Protein AF-A0A4Q3UEE1-F1 (afdb_monomer_lite)

Radius of gyration: 14.29 Å; chains: 1; bounding box: 33×23×34 Å

Sequence (64 aa):
PEALAVEMEGAAFAQVCHDYGVALAVVRTISDRADDAAHVDFPRFLREVASRYSAAMIEALLRG

Structure (mmCIF, N/CA/C/O backbone):
data_AF-A0A4Q3UEE1-F1
#
_entry.id   AF-A0A4Q3UEE1-F1
#
loop_
_atom_site.group_PDB
_atom_site.id
_atom_site.type_symbol
_atom_site.label_atom_id
_atom_site.label_alt_id
_atom_site.label_comp_id
_atom_site.label_asym_id
_atom_site.label_entity_id
_atom_site.label_seq_id
_atom_site.pdbx_PDB_ins_code
_atom_site.Cartn_x
_atom_site.Cartn_y
_atom_site.Cartn_z
_atom_site.occupancy
_atom_site.B_iso_or_equiv
_atom_site.auth_seq_id
_atom_site.auth_comp_id
_atom_site.auth_asym_id
_atom_site.auth_atom_id
_atom_site.pdbx_PDB_model_num
ATOM 1 N N . PRO A 1 1 ? -11.182 3.757 -18.627 1.00 68.06 1 PRO A N 1
ATOM 2 C CA . PRO A 1 1 ? -10.832 3.180 -17.306 1.00 68.06 1 PRO A CA 1
ATOM 3 C C . PRO A 1 1 ? -10.316 4.278 -16.359 1.00 68.06 1 PRO A C 1
ATOM 5 O O . PRO A 1 1 ? -9.589 5.146 -16.826 1.00 68.06 1 PRO A O 1
ATOM 8 N N . GLU A 1 2 ? -10.713 4.257 -15.079 1.00 92.81 2 GLU A N 1
ATOM 9 C CA . GLU A 1 2 ? -10.384 5.303 -14.079 1.00 92.81 2 GLU A CA 1
ATOM 10 C C . GLU A 1 2 ? -9.313 4.882 -13.052 1.00 92.81 2 GLU A C 1
ATOM 12 O O . GLU A 1 2 ? -8.900 5.689 -12.223 1.00 92.81 2 GLU A O 1
ATOM 17 N N . ALA A 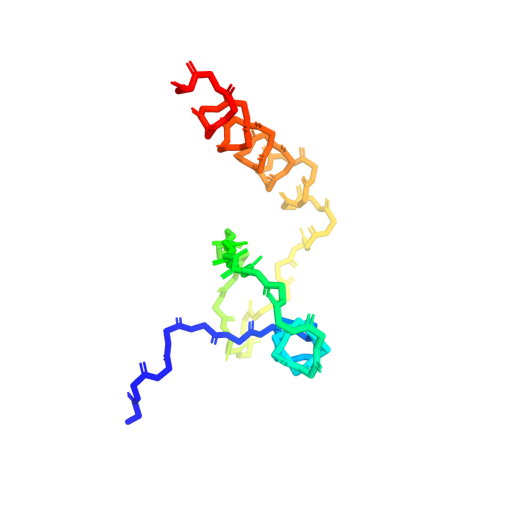1 3 ? -8.849 3.626 -13.085 1.00 91.25 3 ALA A N 1
ATOM 18 C CA . ALA A 1 3 ? -7.839 3.134 -12.149 1.00 91.25 3 ALA A CA 1
ATOM 19 C C . ALA A 1 3 ? -6.507 3.890 -12.314 1.00 91.25 3 ALA A C 1
ATOM 21 O O . ALA A 1 3 ? -5.963 3.957 -13.416 1.00 91.25 3 ALA A O 1
ATOM 22 N N . LEU A 1 4 ? -5.982 4.430 -11.209 1.00 92.56 4 LEU A N 1
ATOM 23 C CA . LEU A 1 4 ? -4.731 5.202 -11.191 1.00 92.56 4 LEU A CA 1
ATOM 24 C C . LEU A 1 4 ? -3.482 4.331 -10.982 1.00 92.56 4 LEU A C 1
ATOM 26 O O . LEU A 1 4 ? -2.390 4.726 -11.381 1.00 92.56 4 LEU A O 1
ATOM 30 N N . ALA A 1 5 ? -3.631 3.170 -10.338 1.00 93.44 5 ALA A N 1
ATOM 31 C CA . ALA A 1 5 ? -2.557 2.226 -10.046 1.00 93.44 5 ALA A CA 1
ATOM 32 C C . ALA A 1 5 ? -3.124 0.817 -9.812 1.00 93.44 5 ALA A C 1
ATOM 34 O O . ALA A 1 5 ? -4.319 0.661 -9.551 1.00 93.44 5 ALA A O 1
ATOM 35 N N . VAL A 1 6 ? -2.252 -0.191 -9.871 1.00 92.56 6 VAL A N 1
ATOM 36 C CA . VAL A 1 6 ? -2.546 -1.583 -9.505 1.00 92.56 6 VAL A CA 1
ATOM 37 C C . VAL A 1 6 ? -1.537 -2.067 -8.466 1.00 92.56 6 VAL A C 1
ATOM 39 O O . VAL A 1 6 ? -0.381 -1.652 -8.474 1.00 92.56 6 VAL A O 1
ATOM 42 N N . GLU A 1 7 ? -1.991 -2.911 -7.548 1.00 93.12 7 GLU A N 1
ATOM 43 C CA . GLU A 1 7 ? -1.209 -3.518 -6.468 1.00 93.12 7 GLU A CA 1
ATOM 44 C C . GLU A 1 7 ? -1.911 -4.812 -6.013 1.00 93.12 7 GLU A C 1
ATOM 46 O O . GLU A 1 7 ? -2.878 -5.229 -6.654 1.00 93.12 7 GLU A O 1
ATOM 51 N N . MET A 1 8 ? -1.406 -5.492 -4.979 1.00 95.69 8 MET A N 1
ATOM 52 C CA . MET A 1 8 ? -1.793 -6.881 -4.696 1.00 95.69 8 MET A CA 1
ATOM 53 C C . MET A 1 8 ? -2.563 -7.082 -3.379 1.00 95.69 8 MET A C 1
ATOM 55 O O . MET A 1 8 ? -3.135 -8.154 -3.186 1.00 95.69 8 MET A O 1
ATOM 59 N N . GLU A 1 9 ? -2.618 -6.096 -2.476 1.00 97.44 9 GLU A N 1
ATOM 60 C CA . GLU A 1 9 ? -3.121 -6.304 -1.107 1.00 97.44 9 GLU A CA 1
ATOM 61 C C . GLU A 1 9 ? -4.221 -5.330 -0.660 1.00 97.44 9 GLU A C 1
ATOM 63 O O . GLU A 1 9 ? -5.028 -5.668 0.205 1.00 97.44 9 GLU A O 1
ATOM 68 N N . GLY A 1 10 ? -4.277 -4.119 -1.207 1.00 96.38 10 GLY A N 1
ATOM 69 C CA . GLY A 1 10 ? -5.088 -3.006 -0.718 1.00 96.38 10 GLY A CA 1
ATOM 70 C C . GLY A 1 10 ? -6.579 -3.319 -0.692 1.00 96.38 10 GLY A C 1
ATOM 71 O O . GLY A 1 10 ? -7.255 -2.990 0.283 1.00 96.38 10 GLY A O 1
ATOM 72 N N . ALA A 1 11 ? -7.082 -4.025 -1.707 1.00 97.00 11 ALA A N 1
ATOM 73 C CA . ALA A 1 11 ? -8.473 -4.473 -1.738 1.00 97.00 11 ALA A CA 1
ATOM 74 C C . ALA A 1 11 ? -8.784 -5.507 -0.639 1.00 97.00 11 ALA A C 1
ATOM 76 O O . ALA A 1 11 ? -9.844 -5.439 -0.019 1.00 97.00 11 ALA A O 1
ATOM 77 N N . ALA A 1 12 ? -7.853 -6.422 -0.348 1.00 98.19 12 ALA A N 1
ATOM 78 C CA . ALA A 1 12 ? -8.024 -7.417 0.711 1.00 98.19 12 ALA A CA 1
ATOM 79 C C . ALA A 1 12 ? -8.044 -6.759 2.101 1.00 98.19 12 ALA A C 1
ATOM 81 O O . ALA A 1 12 ? -8.905 -7.075 2.922 1.00 98.19 12 ALA A O 1
ATOM 82 N N . PHE A 1 13 ? -7.155 -5.788 2.349 1.00 97.88 13 PHE A N 1
ATOM 83 C CA . PHE A 1 13 ? -7.196 -4.976 3.570 1.00 97.88 13 PHE A CA 1
ATOM 84 C C . PHE A 1 13 ? -8.507 -4.196 3.690 1.00 97.88 13 PHE A C 1
ATOM 86 O O . PHE A 1 13 ? -9.129 -4.212 4.750 1.00 97.88 13 PHE A O 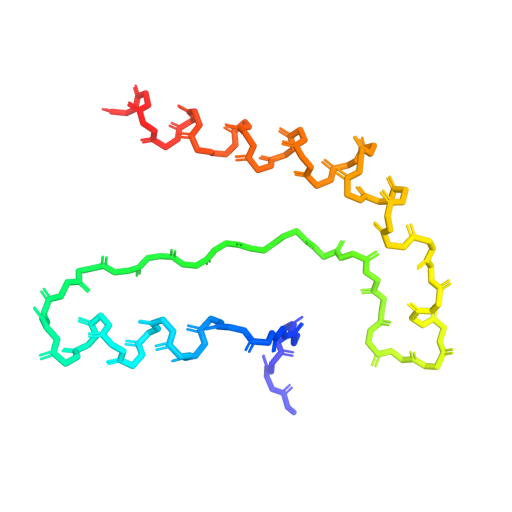1
ATOM 93 N N . ALA A 1 14 ? -8.952 -3.549 2.609 1.00 98.06 14 ALA A N 1
ATOM 94 C CA . ALA A 1 14 ? -10.201 -2.793 2.598 1.00 98.06 14 ALA A CA 1
ATOM 95 C C . ALA A 1 14 ? -11.410 -3.666 2.928 1.00 98.06 14 ALA A C 1
ATOM 97 O O . ALA A 1 14 ? -12.252 -3.252 3.722 1.00 98.06 14 ALA A O 1
ATOM 98 N N . GLN A 1 15 ? -11.464 -4.880 2.380 1.00 98.62 15 GLN A N 1
ATOM 99 C CA . GLN A 1 15 ? -12.536 -5.825 2.665 1.00 98.62 15 GLN A CA 1
ATOM 100 C C . GLN A 1 15 ? -12.586 -6.190 4.155 1.00 98.62 15 GLN A C 1
ATOM 102 O O . GLN A 1 15 ? -13.634 -6.067 4.780 1.00 98.62 15 GLN A O 1
ATOM 107 N N . VAL A 1 16 ? -11.450 -6.557 4.757 1.00 98.62 16 VAL A N 1
ATOM 108 C CA . VAL A 1 16 ? -11.402 -6.901 6.188 1.00 98.62 16 VAL A CA 1
ATOM 109 C C . VAL A 1 16 ? -11.729 -5.689 7.065 1.00 98.62 16 VAL A C 1
ATOM 111 O O . VAL A 1 16 ? -12.521 -5.792 7.995 1.00 98.62 16 VAL A O 1
ATOM 114 N N . CYS A 1 17 ? -11.164 -4.515 6.781 1.00 98.62 17 CYS A N 1
ATOM 115 C CA . CYS A 1 17 ? -11.457 -3.305 7.550 1.00 98.62 17 CYS A CA 1
ATOM 116 C C . CYS A 1 17 ? -12.939 -2.918 7.478 1.00 98.62 17 CYS A C 1
ATOM 118 O O . CYS A 1 17 ? -13.518 -2.539 8.497 1.00 98.62 17 CYS A O 1
ATOM 120 N N . HIS A 1 18 ? -13.561 -3.071 6.307 1.00 98.50 18 HIS A N 1
ATOM 121 C CA . HIS A 1 18 ? -14.994 -2.875 6.127 1.00 98.50 18 HIS A CA 1
ATOM 122 C C . HIS A 1 18 ? -15.813 -3.841 6.999 1.00 98.50 18 HIS A C 1
ATOM 124 O O . HIS A 1 18 ? -16.690 -3.388 7.734 1.00 98.50 18 HIS A O 1
ATOM 130 N N . ASP A 1 19 ? -15.490 -5.139 6.988 1.00 98.69 19 ASP A N 1
ATOM 131 C CA . ASP A 1 19 ? -16.209 -6.162 7.765 1.00 98.69 19 ASP A CA 1
ATOM 132 C C . ASP A 1 19 ? -16.148 -5.920 9.284 1.00 98.69 19 ASP A C 1
ATOM 134 O O . ASP A 1 19 ? -17.0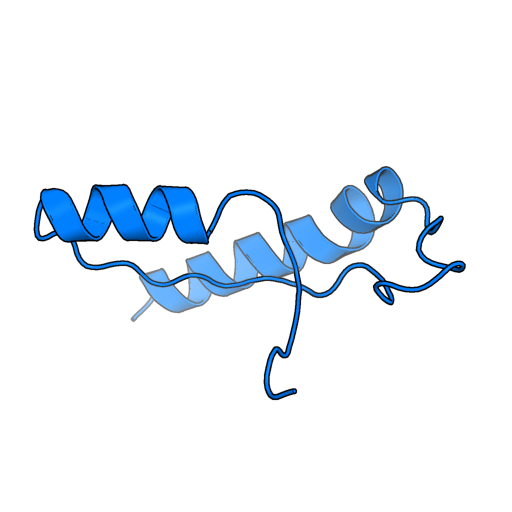82 -6.257 10.011 1.00 98.69 19 ASP A O 1
ATOM 138 N N . TYR A 1 20 ? -15.069 -5.297 9.766 1.00 98.50 20 TYR A N 1
ATOM 139 C CA . TYR A 1 20 ? -14.847 -5.015 11.188 1.00 98.50 20 TYR A CA 1
ATOM 140 C C . TYR A 1 20 ? -15.127 -3.556 11.590 1.00 98.50 20 TYR A C 1
ATOM 142 O O . TYR A 1 20 ? -14.894 -3.187 12.742 1.00 98.50 20 TYR A O 1
ATOM 150 N N . GLY A 1 21 ? -15.621 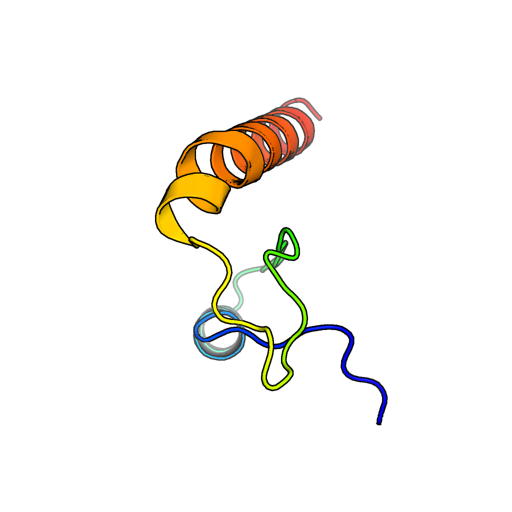-2.715 10.676 1.00 98.06 21 GLY A N 1
ATOM 151 C CA . GLY A 1 21 ? -15.918 -1.305 10.957 1.00 98.06 21 GLY A CA 1
ATOM 152 C C . GLY A 1 21 ? -14.688 -0.464 11.329 1.00 98.06 21 GLY A C 1
ATOM 153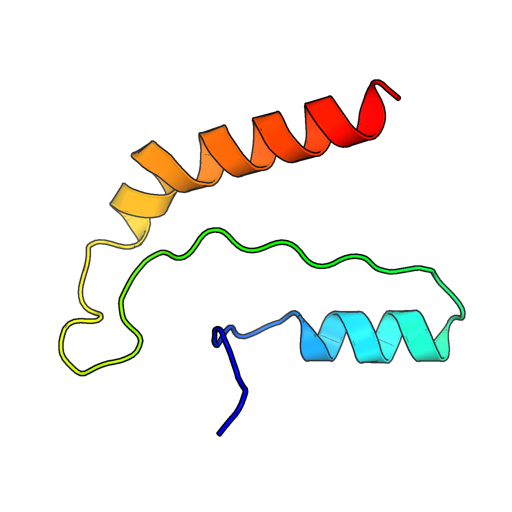 O O . GLY A 1 21 ? -14.806 0.513 12.067 1.00 98.06 21 GLY A O 1
ATOM 154 N N . VAL A 1 22 ? -13.503 -0.844 10.846 1.00 98.44 22 VAL A N 1
ATOM 155 C CA . VAL A 1 22 ? -12.239 -0.143 11.103 1.00 98.44 22 VAL A CA 1
ATOM 156 C C . VAL A 1 22 ? -11.949 0.818 9.953 1.00 98.44 22 VAL A C 1
ATOM 158 O O . VAL A 1 22 ? -11.958 0.430 8.788 1.00 98.44 22 VAL A O 1
ATOM 161 N N . ALA A 1 23 ? -11.660 2.081 10.271 1.00 97.44 23 ALA A N 1
ATOM 162 C CA . ALA A 1 23 ? -11.261 3.063 9.267 1.00 97.44 23 ALA A CA 1
ATOM 163 C C . ALA A 1 23 ? -9.917 2.680 8.621 1.00 97.44 23 ALA A C 1
ATOM 165 O O . ALA A 1 23 ? -8.961 2.341 9.320 1.00 97.44 23 ALA A O 1
ATOM 166 N N . LEU A 1 24 ? -9.836 2.779 7.291 1.00 96.69 24 LEU A N 1
ATOM 167 C CA . LEU A 1 24 ? -8.645 2.451 6.510 1.00 96.69 24 LEU A CA 1
ATOM 168 C C . LEU A 1 24 ? -8.297 3.588 5.547 1.00 96.69 24 LEU A C 1
ATOM 170 O O . LEU A 1 24 ? -9.161 4.107 4.843 1.00 96.69 24 LEU A O 1
ATOM 174 N N . ALA A 1 25 ? -7.007 3.906 5.466 1.00 95.06 25 ALA A N 1
ATOM 175 C CA . ALA A 1 25 ? -6.424 4.700 4.394 1.00 95.06 25 ALA A CA 1
ATOM 176 C C . ALA A 1 25 ? -5.307 3.889 3.725 1.00 95.06 25 ALA A C 1
ATOM 178 O O . ALA A 1 25 ? -4.477 3.290 4.409 1.00 95.06 25 ALA A O 1
ATOM 179 N N . VAL A 1 26 ? -5.280 3.876 2.391 1.00 94.44 26 VAL A N 1
ATOM 180 C CA . VAL A 1 26 ? -4.249 3.188 1.601 1.00 94.44 26 VAL A CA 1
ATOM 181 C C . VAL A 1 26 ? -3.441 4.229 0.839 1.00 94.44 26 VAL A C 1
ATOM 183 O O . VAL A 1 26 ? -3.998 5.049 0.113 1.00 94.44 26 VAL A O 1
ATOM 186 N N . VAL A 1 27 ? -2.119 4.184 0.994 1.00 93.94 27 VAL A N 1
ATOM 187 C CA . VAL A 1 27 ? -1.174 5.050 0.282 1.00 93.94 27 VAL A CA 1
ATOM 188 C C . VAL A 1 27 ? -0.134 4.171 -0.404 1.00 93.94 27 VAL A C 1
ATOM 190 O O . VAL A 1 27 ? 0.375 3.216 0.187 1.00 93.94 27 VAL A O 1
ATOM 193 N N . ARG A 1 28 ? 0.178 4.485 -1.664 1.00 92.94 28 ARG A N 1
ATOM 194 C CA . ARG A 1 28 ? 1.151 3.755 -2.483 1.00 92.94 28 ARG A CA 1
ATOM 195 C C . ARG A 1 28 ? 2.109 4.733 -3.160 1.00 92.94 28 ARG A C 1
ATOM 197 O O . ARG A 1 28 ? 1.688 5.761 -3.682 1.00 92.94 28 ARG A O 1
ATOM 204 N N . THR A 1 29 ? 3.397 4.398 -3.164 1.00 92.94 29 THR A N 1
ATOM 205 C CA . THR A 1 29 ? 4.398 5.056 -4.013 1.00 92.94 29 THR A CA 1
ATOM 206 C C . THR A 1 29 ? 4.500 4.265 -5.312 1.00 92.94 29 THR A C 1
ATOM 208 O O . THR A 1 29 ? 4.736 3.061 -5.266 1.00 92.94 29 THR A O 1
ATOM 211 N N . ILE A 1 30 ? 4.312 4.927 -6.455 1.00 91.81 30 ILE A N 1
ATOM 212 C CA . ILE A 1 30 ? 4.358 4.277 -7.771 1.00 91.81 30 ILE A CA 1
ATOM 213 C C . ILE A 1 30 ? 5.793 3.826 -8.068 1.00 91.81 30 ILE A C 1
ATOM 215 O O . ILE A 1 30 ? 6.699 4.659 -8.116 1.00 91.81 30 ILE A O 1
ATOM 219 N N . SER A 1 31 ? 5.992 2.517 -8.231 1.00 89.25 31 SER A N 1
ATOM 220 C CA . SER A 1 31 ? 7.301 1.900 -8.484 1.00 89.25 31 SER A CA 1
ATOM 221 C C . SER A 1 31 ? 7.701 1.889 -9.948 1.00 89.25 31 SER A C 1
ATOM 223 O O . SER A 1 31 ? 8.878 2.029 -10.274 1.00 89.25 31 SER A O 1
ATOM 225 N N . ASP A 1 32 ? 6.726 1.711 -10.826 1.00 89.06 32 ASP A N 1
ATOM 226 C CA . ASP A 1 32 ? 6.929 1.461 -12.240 1.00 89.06 32 ASP A CA 1
ATOM 227 C C . ASP A 1 32 ? 5.675 1.827 -13.041 1.00 89.06 32 ASP A C 1
ATOM 229 O O . ASP A 1 32 ? 4.675 2.343 -12.531 1.00 89.06 32 ASP A O 1
ATOM 233 N N . ARG A 1 33 ? 5.772 1.601 -14.348 1.00 84.69 33 ARG A N 1
ATOM 234 C CA . ARG A 1 33 ? 4.629 1.614 -15.247 1.00 84.69 33 ARG A CA 1
ATOM 235 C C . ARG A 1 33 ? 4.132 0.177 -15.313 1.00 84.69 33 ARG A C 1
ATOM 237 O O . ARG A 1 33 ? 4.933 -0.716 -15.559 1.00 84.69 33 ARG A O 1
ATOM 244 N N . ALA A 1 34 ? 2.836 -0.038 -15.112 1.00 82.44 34 ALA A N 1
ATOM 245 C CA . ALA A 1 34 ? 2.202 -1.354 -15.209 1.00 82.44 34 ALA A CA 1
ATOM 246 C C . ALA A 1 34 ? 2.052 -1.811 -16.680 1.00 82.44 34 ALA A C 1
ATOM 248 O O . ALA A 1 34 ? 0.958 -2.147 -17.132 1.00 82.44 34 ALA A O 1
ATOM 249 N N . ASP A 1 35 ? 3.143 -1.737 -17.441 1.00 80.75 35 ASP A N 1
ATOM 250 C CA . ASP A 1 35 ? 3.283 -2.143 -18.836 1.00 80.75 35 ASP A CA 1
ATOM 251 C C . ASP A 1 35 ? 4.456 -3.132 -18.983 1.00 80.75 35 ASP A C 1
ATOM 253 O O . ASP A 1 35 ? 5.071 -3.544 -17.998 1.00 80.75 35 ASP A O 1
ATOM 257 N N . ASP A 1 36 ? 4.778 -3.536 -20.213 1.00 74.69 36 ASP A N 1
ATOM 258 C CA . ASP A 1 36 ? 5.838 -4.519 -20.484 1.00 74.69 36 ASP A CA 1
ATOM 259 C C . ASP A 1 36 ? 7.247 -4.049 -20.051 1.00 74.69 36 ASP A C 1
ATOM 261 O O . ASP A 1 36 ? 8.199 -4.831 -20.075 1.00 74.69 36 ASP A O 1
ATOM 265 N N . ALA A 1 37 ? 7.408 -2.785 -19.633 1.00 70.12 37 ALA A N 1
ATOM 266 C CA . ALA A 1 37 ? 8.641 -2.242 -19.068 1.00 70.12 37 ALA A CA 1
ATOM 267 C C . ALA A 1 37 ? 8.655 -2.218 -17.524 1.00 70.12 37 ALA A C 1
ATOM 269 O O . ALA A 1 37 ? 9.580 -1.650 -16.936 1.00 70.12 37 ALA A O 1
ATOM 270 N N . ALA A 1 38 ? 7.703 -2.880 -16.854 1.00 67.31 38 ALA A N 1
ATOM 271 C CA . ALA A 1 38 ? 7.625 -3.016 -15.392 1.00 67.31 38 ALA A CA 1
ATOM 272 C C . ALA A 1 38 ? 8.824 -3.748 -14.741 1.00 67.31 38 ALA A C 1
ATOM 274 O O . ALA A 1 38 ? 8.900 -3.895 -13.527 1.00 67.31 38 ALA A O 1
ATOM 275 N N . HIS A 1 39 ? 9.812 -4.209 -15.513 1.00 63.94 39 HIS A N 1
ATOM 276 C CA . HIS A 1 39 ? 10.995 -4.923 -15.013 1.00 63.94 39 HIS A CA 1
ATOM 277 C C . HIS A 1 39 ? 12.057 -4.029 -14.345 1.00 63.94 39 HIS A C 1
ATOM 279 O O . HIS A 1 39 ? 13.234 -4.394 -14.290 1.00 63.94 39 HIS A O 1
ATOM 285 N N . VAL A 1 40 ? 11.677 -2.856 -13.834 1.00 64.06 40 VAL A N 1
ATOM 286 C CA . VAL A 1 40 ? 12.572 -2.042 -13.004 1.00 64.06 40 VAL A CA 1
ATOM 287 C C . VAL A 1 40 ? 12.981 -2.876 -11.781 1.00 64.06 40 VAL A C 1
ATOM 289 O O . VAL A 1 40 ? 12.183 -3.659 -11.270 1.00 64.06 40 VAL A O 1
ATOM 292 N N . ASP A 1 41 ? 14.227 -2.742 -11.313 1.00 81.94 41 ASP A N 1
ATOM 293 C CA . ASP A 1 41 ? 14.719 -3.417 -10.102 1.00 81.94 41 ASP A CA 1
ATOM 294 C C . ASP A 1 41 ? 13.912 -2.944 -8.879 1.00 81.94 41 ASP A C 1
ATOM 296 O O . ASP A 1 41 ? 14.272 -1.988 -8.185 1.00 81.94 41 ASP A O 1
ATOM 300 N N . PHE A 1 42 ? 12.773 -3.598 -8.643 1.00 84.25 42 PHE A N 1
ATOM 301 C CA . PHE A 1 42 ? 11.861 -3.310 -7.547 1.00 84.25 42 PHE A CA 1
ATOM 302 C C . PHE A 1 42 ? 12.569 -3.387 -6.184 1.00 84.25 42 PHE A C 1
ATOM 304 O O . PHE A 1 42 ? 12.396 -2.465 -5.384 1.00 84.25 42 PHE A O 1
ATOM 311 N N . PRO A 1 43 ? 13.449 -4.376 -5.907 1.00 89.44 43 PRO A N 1
ATOM 312 C CA . PRO A 1 43 ? 14.281 -4.356 -4.705 1.00 89.44 43 PRO A CA 1
ATOM 313 C C . PRO A 1 43 ? 15.110 -3.077 -4.538 1.00 89.44 43 PRO A C 1
ATOM 315 O O . PRO A 1 43 ? 15.215 -2.554 -3.425 1.00 89.44 43 PRO A O 1
ATOM 318 N N . ARG A 1 44 ? 15.712 -2.557 -5.611 1.00 88.19 44 ARG A N 1
ATOM 319 C CA . ARG A 1 44 ? 16.427 -1.276 -5.569 1.00 88.19 44 ARG A CA 1
ATOM 320 C C . ARG A 1 44 ? 15.476 -0.111 -5.308 1.00 88.19 44 ARG A C 1
ATOM 322 O O . ARG A 1 44 ? 15.771 0.701 -4.433 1.00 88.19 44 ARG A O 1
ATOM 329 N N . PHE A 1 45 ? 14.334 -0.056 -5.993 1.00 89.62 45 PHE A N 1
ATOM 330 C CA . PHE A 1 45 ? 13.309 0.967 -5.763 1.00 89.62 45 PHE A CA 1
ATOM 331 C C . PHE A 1 45 ? 12.833 0.988 -4.303 1.00 89.62 45 PHE A C 1
ATOM 333 O O . PHE A 1 45 ? 12.754 2.055 -3.691 1.00 89.62 45 PHE A O 1
ATOM 340 N N . LEU A 1 46 ? 12.593 -0.183 -3.706 1.00 89.81 46 LEU A N 1
ATOM 341 C CA . LEU A 1 46 ? 12.218 -0.304 -2.297 1.00 89.81 46 LEU A CA 1
ATOM 342 C C . LEU A 1 46 ? 13.268 0.320 -1.369 1.00 89.81 46 LEU A C 1
ATOM 344 O O . LEU A 1 46 ? 12.929 1.099 -0.473 1.00 89.81 46 LEU A O 1
ATOM 348 N N . ARG A 1 47 ? 14.549 -0.007 -1.590 1.00 90.38 47 ARG A N 1
ATOM 349 C CA . ARG A 1 47 ? 15.659 0.478 -0.756 1.00 90.38 47 ARG A CA 1
ATOM 350 C C . ARG A 1 47 ? 15.912 1.971 -0.925 1.00 90.38 47 ARG A C 1
ATOM 352 O O . ARG A 1 47 ? 16.117 2.659 0.068 1.00 90.38 47 ARG A O 1
ATOM 359 N N . GLU A 1 48 ? 15.922 2.465 -2.157 1.00 90.50 48 GLU A N 1
ATOM 360 C CA . GLU A 1 48 ? 16.369 3.830 -2.456 1.00 90.50 48 GLU A CA 1
ATOM 361 C C . GLU A 1 48 ? 15.239 4.863 -2.370 1.00 90.50 48 GLU A C 1
ATOM 363 O O . GLU A 1 48 ? 15.498 6.020 -2.031 1.00 90.50 48 GLU A O 1
ATOM 368 N N . VAL A 1 49 ? 13.995 4.451 -2.645 1.00 91.44 49 VAL A N 1
ATOM 369 C CA . VAL A 1 49 ? 12.848 5.353 -2.807 1.00 91.44 49 VAL A CA 1
ATOM 370 C C . VA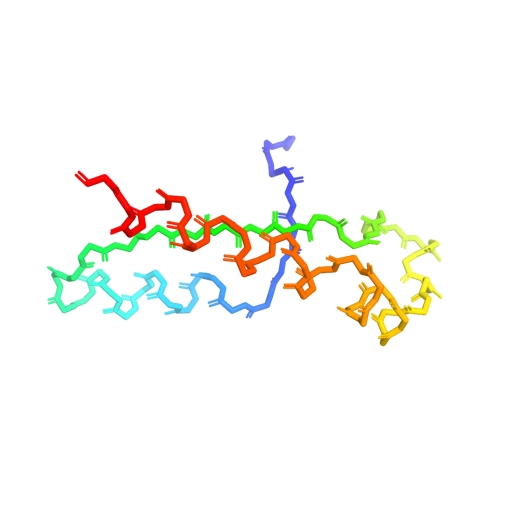L A 1 49 ? 11.733 5.016 -1.822 1.00 91.44 49 VAL A C 1
ATOM 372 O O . VAL A 1 49 ? 11.488 5.797 -0.901 1.00 91.44 49 VAL A O 1
ATOM 375 N N . ALA A 1 50 ? 11.065 3.867 -1.980 1.00 91.00 50 ALA A N 1
ATOM 376 C CA . ALA A 1 50 ? 9.804 3.594 -1.283 1.00 91.00 50 ALA A CA 1
ATOM 377 C C . ALA A 1 50 ? 9.945 3.689 0.242 1.00 91.00 50 ALA A C 1
ATOM 379 O O . ALA A 1 50 ? 9.151 4.364 0.889 1.00 91.00 50 ALA A O 1
ATOM 380 N N . SER A 1 51 ? 11.001 3.092 0.806 1.00 91.69 51 SER A N 1
ATOM 381 C CA . SER A 1 51 ? 11.239 3.075 2.256 1.00 91.69 51 SER A CA 1
ATOM 382 C C . SER A 1 51 ? 11.269 4.475 2.883 1.00 91.69 51 SER A C 1
ATOM 384 O O . SER A 1 51 ? 10.620 4.709 3.904 1.00 91.69 51 SER A O 1
ATOM 386 N N . ARG A 1 52 ? 11.965 5.430 2.251 1.00 93.81 52 ARG A N 1
ATOM 387 C CA . ARG A 1 52 ? 12.076 6.817 2.727 1.00 93.81 52 ARG A CA 1
ATOM 388 C C . ARG A 1 52 ? 10.746 7.554 2.662 1.00 93.81 52 ARG A C 1
ATOM 390 O O . ARG A 1 52 ? 10.376 8.213 3.630 1.00 93.81 52 ARG A O 1
ATOM 397 N N . TYR A 1 53 ? 10.034 7.445 1.542 1.00 94.81 53 TYR A N 1
ATOM 398 C CA . TYR A 1 53 ? 8.753 8.130 1.374 1.00 94.81 53 TYR A CA 1
ATOM 399 C C . TYR A 1 53 ? 7.676 7.549 2.288 1.00 94.81 53 TYR A C 1
ATOM 401 O O . TYR A 1 53 ? 6.962 8.315 2.929 1.00 94.81 53 TYR A O 1
ATOM 409 N N . SER A 1 54 ? 7.596 6.222 2.418 1.00 93.38 54 SER A N 1
ATOM 410 C CA . SER A 1 54 ? 6.643 5.576 3.324 1.00 93.38 54 SER A CA 1
ATOM 411 C C . SER A 1 54 ? 6.868 6.000 4.774 1.00 93.38 54 SER A C 1
ATOM 413 O O . SER A 1 54 ? 5.912 6.397 5.436 1.00 93.38 54 SER A O 1
ATOM 415 N N . ALA A 1 55 ? 8.116 5.993 5.256 1.00 93.75 55 ALA A N 1
ATOM 416 C CA . ALA A 1 55 ? 8.426 6.446 6.611 1.00 93.75 55 ALA A CA 1
ATOM 417 C C . ALA A 1 55 ? 8.033 7.918 6.822 1.00 93.75 55 ALA A C 1
ATOM 419 O O . ALA A 1 55 ? 7.312 8.232 7.767 1.00 93.75 55 ALA A O 1
ATOM 420 N N . ALA A 1 56 ? 8.423 8.807 5.901 1.00 94.56 56 ALA A N 1
ATOM 421 C CA . ALA A 1 56 ? 8.114 10.232 5.997 1.00 94.56 56 ALA A CA 1
ATOM 422 C C . ALA A 1 56 ? 6.602 10.525 5.983 1.00 94.56 56 ALA A C 1
ATOM 424 O O . ALA A 1 56 ? 6.140 11.384 6.730 1.00 94.56 56 ALA A O 1
ATOM 425 N N . MET A 1 57 ? 5.821 9.811 5.164 1.00 94.56 57 MET A N 1
ATOM 426 C CA . MET A 1 57 ? 4.362 9.970 5.102 1.00 94.56 57 MET A CA 1
ATOM 427 C C . MET A 1 57 ? 3.686 9.557 6.411 1.00 94.56 57 MET A C 1
ATOM 429 O O . MET A 1 57 ? 2.819 10.278 6.900 1.00 94.56 57 MET A O 1
ATOM 433 N N . ILE A 1 58 ? 4.094 8.425 6.994 1.00 94.31 58 ILE A N 1
ATOM 434 C CA . ILE A 1 58 ? 3.546 7.964 8.275 1.00 94.31 58 ILE A CA 1
ATOM 435 C C . ILE A 1 58 ? 3.962 8.900 9.411 1.00 94.31 58 ILE A C 1
ATOM 437 O O . ILE A 1 58 ? 3.121 9.273 10.224 1.00 94.31 58 ILE A O 1
ATOM 441 N N . GLU A 1 59 ? 5.220 9.346 9.449 1.00 95.88 59 GLU A N 1
ATOM 442 C CA . GLU A 1 59 ? 5.656 10.343 10.430 1.00 95.88 59 GLU A CA 1
ATOM 443 C C . GLU A 1 59 ? 4.852 11.641 10.329 1.00 95.88 59 GLU A C 1
ATOM 445 O O . GLU A 1 59 ? 4.444 12.184 11.352 1.00 95.88 59 GLU A O 1
ATOM 450 N N . ALA A 1 60 ? 4.610 12.140 9.115 1.00 94.69 60 ALA A N 1
ATOM 451 C CA . ALA A 1 60 ? 3.810 13.342 8.908 1.00 94.69 60 ALA A CA 1
ATOM 452 C C . ALA A 1 60 ? 2.354 13.148 9.362 1.00 94.69 60 ALA A C 1
ATOM 454 O O . ALA A 1 60 ? 1.796 14.044 9.989 1.00 94.69 60 ALA A O 1
ATOM 455 N N . LEU A 1 61 ? 1.762 11.979 9.093 1.00 93.81 61 LEU A N 1
ATOM 456 C CA . LEU A 1 61 ? 0.401 11.641 9.513 1.00 93.81 61 LEU A CA 1
ATOM 457 C C . LEU A 1 61 ? 0.257 11.577 11.041 1.00 93.81 61 LEU A C 1
ATOM 459 O O . LEU A 1 61 ? -0.751 12.024 11.573 1.00 93.81 61 LEU A O 1
ATOM 463 N N . LEU A 1 62 ? 1.252 11.025 11.741 1.00 94.00 62 LEU A N 1
ATOM 464 C CA . LEU A 1 62 ? 1.211 10.824 13.196 1.00 94.00 62 LEU A CA 1
ATOM 465 C C . LEU A 1 62 ? 1.612 12.058 14.017 1.00 94.00 62 LEU A C 1
ATOM 467 O O . LEU A 1 62 ? 1.423 12.065 15.229 1.00 94.00 62 LEU A O 1
ATOM 471 N N . ARG A 1 63 ? 2.220 13.071 13.390 1.00 91.56 63 ARG A N 1
ATOM 472 C CA . ARG A 1 63 ? 2.610 14.331 14.049 1.00 91.56 63 ARG A CA 1
ATOM 473 C C . ARG A 1 63 ? 1.488 15.378 14.087 1.00 91.56 63 ARG A C 1
ATOM 475 O O . ARG A 1 63 ? 1.713 16.439 14.670 1.00 91.56 63 ARG A O 1
ATOM 482 N N . GLY A 1 64 ? 0.351 15.118 13.437 1.00 56.31 64 GLY A N 1
ATOM 483 C CA . GLY A 1 64 ? -0.873 15.925 13.553 1.00 56.31 64 GLY A CA 1
ATOM 484 C C . GLY A 1 64 ? -1.618 15.647 14.850 1.00 56.31 64 GLY A C 1
ATOM 485 O O . GLY A 1 64 ? -2.279 16.592 15.331 1.00 56.31 64 GLY A O 1
#

pLDDT: mean 90.28, std 9.5, range [56.31, 98.69]

Secondary structure (DSSP, 8-state):
-------SSHHHHHHHHHHTT----------S-SSTT--S-HHHHIIIIIHHHHHHHHHHHHT-

Foldseek 3Di:
DPDPDDDDPPVVVVVVCVVVVHDDDDDDDDQDPPDPPRPDPSVVCVVPPVVVVVVVVVVVVVVD